Protein AF-D6PDX6-F1 (afdb_monomer)

Mean predicted aligned error: 4.6 Å

Radius of gyration: 15.41 Å; Cα contacts (8 Å, |Δi|>4): 19; chains: 1; bounding box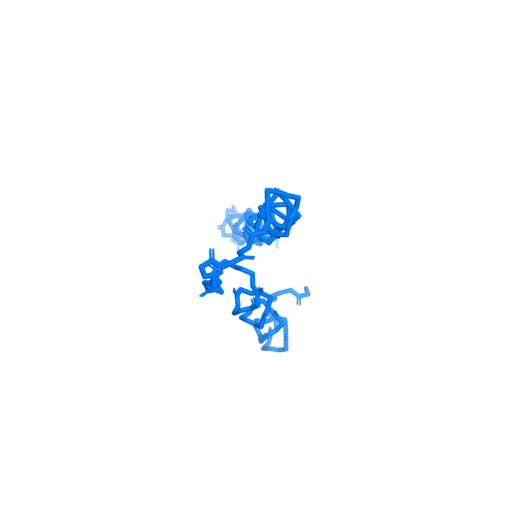: 25×14×50 Å

Sequence (62 aa):
MFVTDAGMLTLKYLRSITIESVAGFNISDQELRAREGMRFLVGIIEQRIKEGKNERARKPNK

Solvent-accessible surface area (backbone atoms only — not comparable to full-atom values): 3705 Å² total; per-residue (Å²): 117,69,85,44,71,69,28,44,52,51,52,53,51,54,37,53,75,36,70,71,43,79,82,64,94,88,64,52,75,68,58,51,53,53,47,49,53,51,31,51,52,52,50,52,52,54,48,53,53,50,50,57,50,51,55,49,67,74,55,84,81,129

Foldseek 3Di:
DCVDPVNVVVLVVLCVVAVVDDDDPPDDPVNVVVSVVSVVVSVVVVVVVVVVVVVCVVCVDD

Structure (mmCIF, N/CA/C/O backbone):
data_AF-D6PDX6-F1
#
_entry.id   AF-D6PDX6-F1
#
loop_
_atom_site.group_PDB
_atom_site.id
_atom_site.type_symbol
_atom_site.label_atom_id
_atom_site.label_alt_id
_atom_site.label_comp_id
_atom_site.label_asym_id
_atom_site.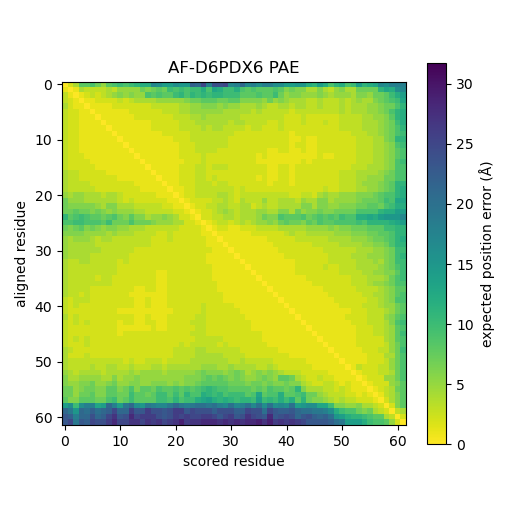label_entity_id
_atom_site.label_seq_id
_atom_site.pdbx_PDB_ins_code
_atom_site.Cartn_x
_atom_site.Cartn_y
_atom_site.Cartn_z
_atom_site.occupancy
_atom_site.B_iso_or_equiv
_atom_site.auth_seq_id
_atom_site.auth_comp_id
_atom_site.auth_asym_id
_atom_site.auth_atom_id
_atom_site.pdbx_PDB_model_num
ATOM 1 N N . MET A 1 1 ? -12.819 2.228 9.695 1.00 66.56 1 MET A N 1
ATOM 2 C CA . MET A 1 1 ? -13.003 1.726 8.318 1.00 66.56 1 MET A CA 1
ATOM 3 C C . MET A 1 1 ? -11.994 0.642 7.902 1.00 66.56 1 MET A C 1
ATOM 5 O O . MET A 1 1 ? -12.381 -0.200 7.120 1.00 66.56 1 MET A O 1
ATOM 9 N N . PHE A 1 2 ? -10.783 0.539 8.474 1.00 83.12 2 PHE A N 1
ATOM 10 C CA . PHE A 1 2 ? -9.855 -0.603 8.242 1.00 83.12 2 PHE A CA 1
ATOM 11 C C . PHE A 1 2 ? -9.769 -1.620 9.401 1.00 83.12 2 PHE A C 1
ATOM 13 O O . PHE A 1 2 ? -8.814 -2.379 9.517 1.00 83.12 2 PHE A O 1
ATOM 20 N N . VAL A 1 3 ? -10.748 -1.591 10.306 1.00 81.62 3 VAL A N 1
ATOM 21 C CA . VAL A 1 3 ? -10.844 -2.503 11.465 1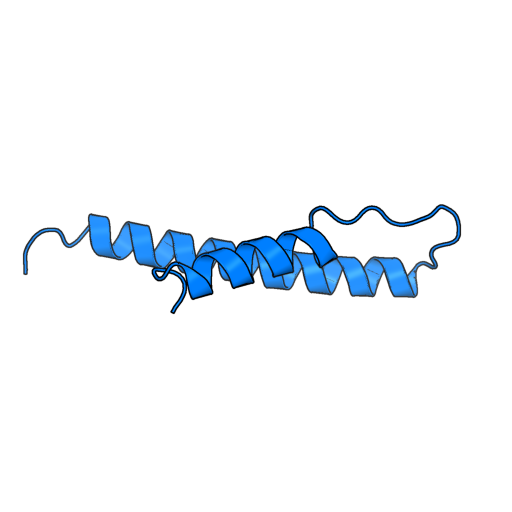.00 81.62 3 VAL A CA 1
ATOM 22 C C . VAL A 1 3 ? -11.913 -3.579 11.276 1.00 81.62 3 VAL A C 1
ATOM 24 O O . VAL A 1 3 ? -12.068 -4.438 12.129 1.00 81.62 3 VAL A O 1
ATOM 27 N N . THR A 1 4 ? -12.666 -3.499 10.181 1.00 92.44 4 THR A N 1
ATOM 28 C CA . THR A 1 4 ? -13.665 -4.487 9.778 1.00 92.44 4 THR A CA 1
ATOM 29 C C . THR A 1 4 ? -13.038 -5.466 8.791 1.00 92.44 4 THR A C 1
ATOM 31 O O . THR A 1 4 ? -12.056 -5.123 8.125 1.00 92.44 4 THR A O 1
ATOM 34 N N . ASP A 1 5 ? -13.633 -6.647 8.635 1.00 92.69 5 ASP A N 1
ATOM 35 C CA . ASP A 1 5 ? -13.141 -7.667 7.698 1.00 92.69 5 ASP A CA 1
ATOM 36 C C . ASP A 1 5 ? -13.083 -7.149 6.259 1.00 92.69 5 ASP A C 1
ATOM 38 O O . ASP A 1 5 ? -12.067 -7.301 5.583 1.00 92.69 5 ASP A O 1
ATOM 42 N N . ALA A 1 6 ? -14.124 -6.432 5.824 1.00 94.44 6 ALA A N 1
ATOM 43 C CA . ALA A 1 6 ? -14.148 -5.775 4.519 1.00 94.44 6 ALA A CA 1
ATOM 44 C C . ALA A 1 6 ? -12.994 -4.771 4.358 1.00 94.44 6 ALA A C 1
ATOM 46 O O . ALA A 1 6 ? -12.317 -4.765 3.336 1.00 94.44 6 ALA A O 1
ATOM 47 N N . GLY A 1 7 ? -12.710 -3.965 5.387 1.00 93.31 7 GLY A N 1
ATOM 48 C CA . GLY A 1 7 ? -11.590 -3.025 5.359 1.00 93.31 7 GLY A CA 1
ATOM 49 C C . GLY A 1 7 ? -10.232 -3.725 5.263 1.00 93.31 7 GLY A C 1
ATOM 50 O O . GLY A 1 7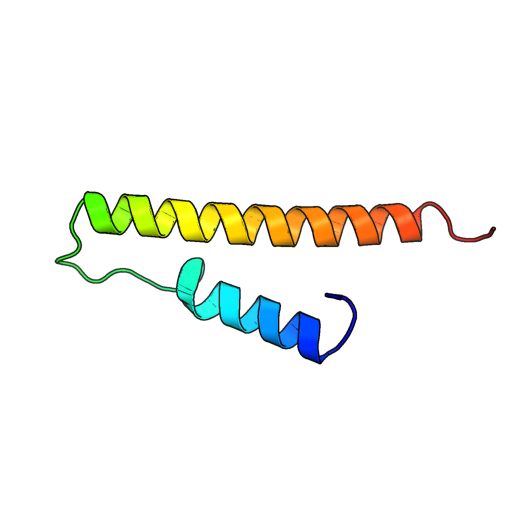 ? -9.355 -3.276 4.526 1.00 93.31 7 GLY A O 1
ATOM 51 N N . MET A 1 8 ? -10.059 -4.848 5.965 1.00 92.50 8 MET A N 1
ATOM 52 C CA . MET A 1 8 ? -8.839 -5.651 5.866 1.00 92.50 8 MET A CA 1
ATOM 53 C C . MET A 1 8 ? -8.689 -6.314 4.495 1.00 92.50 8 MET A C 1
ATOM 55 O O . MET A 1 8 ? -7.578 -6.360 3.969 1.00 92.50 8 MET A O 1
ATOM 59 N N . LEU A 1 9 ? -9.782 -6.794 3.898 1.00 96.31 9 LEU A N 1
ATOM 60 C CA . LEU A 1 9 ? -9.778 -7.336 2.537 1.00 96.31 9 LEU A CA 1
ATOM 61 C C . LEU A 1 9 ? -9.409 -6.264 1.509 1.00 96.31 9 LEU A C 1
ATOM 63 O O . LEU A 1 9 ? -8.569 -6.522 0.650 1.00 96.31 9 LEU A O 1
ATOM 67 N N . THR A 1 10 ? -9.940 -5.047 1.647 1.00 95.75 10 THR A N 1
ATOM 68 C CA . THR A 1 10 ? -9.547 -3.911 0.803 1.00 95.75 10 THR A CA 1
ATOM 69 C C . THR A 1 10 ? -8.055 -3.619 0.924 1.00 95.75 10 THR A C 1
ATOM 71 O O . THR A 1 10 ? -7.384 -3.464 -0.092 1.00 95.75 10 THR A O 1
ATOM 74 N N . LEU A 1 11 ? -7.502 -3.588 2.142 1.00 96.25 11 LEU A N 1
ATOM 75 C CA . LEU A 1 11 ? -6.066 -3.359 2.327 1.00 96.25 11 LEU A CA 1
ATOM 76 C C . LEU A 1 11 ? -5.221 -4.474 1.693 1.00 96.25 11 LEU A C 1
ATOM 78 O O . LEU A 1 11 ? -4.248 -4.179 1.004 1.00 96.25 11 LEU A O 1
ATOM 82 N N . LYS A 1 12 ? -5.608 -5.743 1.874 1.00 96.19 12 LYS A N 1
ATOM 83 C CA . LYS A 1 12 ? -4.938 -6.885 1.226 1.00 96.19 12 LYS A CA 1
ATOM 84 C C . LYS A 1 12 ? -4.954 -6.760 -0.297 1.00 96.19 12 LYS A C 1
ATOM 86 O O . LYS A 1 12 ? -3.929 -6.979 -0.932 1.00 96.19 12 LYS A O 1
ATOM 91 N N . TYR A 1 13 ? -6.087 -6.367 -0.872 1.00 97.06 13 TYR A N 1
ATOM 92 C CA . TYR A 1 13 ? -6.207 -6.157 -2.312 1.00 97.06 13 TYR A CA 1
ATOM 93 C C . TYR A 1 13 ? -5.333 -4.996 -2.807 1.00 97.06 13 TYR A C 1
ATOM 95 O O . TYR A 1 13 ? -4.636 -5.129 -3.806 1.00 97.06 13 TYR A O 1
ATOM 103 N N . LEU A 1 14 ? -5.299 -3.872 -2.084 1.00 97.31 14 LEU A N 1
ATOM 104 C CA . LEU A 1 14 ? -4.420 -2.754 -2.437 1.00 97.31 14 LEU A CA 1
ATOM 105 C C . LEU A 1 14 ? -2.946 -3.168 -2.426 1.00 97.31 14 LEU A C 1
ATOM 107 O O . LEU A 1 14 ? -2.205 -2.781 -3.328 1.00 97.31 14 LEU A O 1
ATOM 111 N N . ARG A 1 15 ? -2.518 -3.977 -1.450 1.00 97.25 15 ARG A N 1
ATOM 112 C CA . ARG A 1 15 ? -1.149 -4.508 -1.397 1.00 97.25 15 ARG A CA 1
ATOM 113 C C . ARG A 1 15 ? -0.831 -5.404 -2.590 1.00 97.25 15 ARG A C 1
ATOM 115 O O . ARG A 1 15 ? 0.231 -5.227 -3.190 1.00 97.25 15 ARG A O 1
ATOM 122 N N . SER A 1 16 ? -1.746 -6.304 -2.957 1.00 97.81 16 SER A N 1
ATOM 123 C CA . SER A 1 16 ? -1.512 -7.275 -4.031 1.00 97.81 16 SER A CA 1
ATOM 124 C C . SER A 1 16 ? -1.305 -6.611 -5.395 1.00 97.81 16 SER A C 1
ATOM 126 O O . SER A 1 16 ? -0.462 -7.052 -6.172 1.00 97.81 16 SER A O 1
ATOM 128 N N . ILE A 1 17 ? -2.010 -5.508 -5.671 1.00 96.25 17 ILE A N 1
ATOM 129 C CA . ILE A 1 17 ? -1.883 -4.775 -6.941 1.00 96.25 17 ILE A CA 1
ATOM 130 C C . ILE A 1 17 ? -0.776 -3.704 -6.936 1.00 96.25 17 ILE A C 1
ATOM 132 O O . ILE A 1 17 ? -0.495 -3.126 -7.984 1.00 96.25 17 ILE A O 1
ATOM 136 N N . THR A 1 18 ? -0.135 -3.427 -5.790 1.00 96.75 18 THR A N 1
ATOM 137 C CA . THR A 1 18 ? 0.888 -2.366 -5.658 1.00 96.75 18 THR A CA 1
ATOM 138 C C . THR A 1 18 ? 2.231 -2.870 -5.117 1.00 96.75 18 THR A C 1
ATOM 140 O O . THR A 1 18 ? 3.184 -3.037 -5.879 1.00 96.75 18 THR A O 1
ATOM 143 N N . ILE A 1 19 ? 2.334 -3.077 -3.802 1.00 96.06 19 ILE A N 1
ATOM 144 C CA . ILE A 1 19 ? 3.565 -3.416 -3.076 1.00 96.06 19 ILE A CA 1
ATOM 145 C C . ILE A 1 19 ? 4.060 -4.801 -3.487 1.00 96.06 19 ILE A C 1
ATOM 147 O O . ILE A 1 19 ? 5.245 -4.979 -3.749 1.00 96.06 19 ILE A O 1
ATOM 151 N N . GLU A 1 20 ? 3.148 -5.764 -3.575 1.00 96.19 20 GLU A N 1
ATOM 152 C CA . GLU A 1 20 ? 3.468 -7.169 -3.850 1.00 96.19 20 GLU A CA 1
ATOM 153 C C . GLU A 1 20 ? 3.492 -7.471 -5.359 1.00 96.19 20 GLU A C 1
ATOM 155 O O . GLU A 1 20 ? 3.931 -8.540 -5.780 1.00 96.19 20 GLU A O 1
ATOM 160 N N . SER A 1 21 ? 3.062 -6.514 -6.188 1.00 93.75 21 SER A N 1
ATOM 161 C CA . SER A 1 21 ? 3.102 -6.628 -7.643 1.00 93.75 21 SER A CA 1
ATOM 162 C C . SER A 1 21 ? 4.517 -6.377 -8.174 1.00 93.75 21 SER A C 1
ATOM 164 O O . SER A 1 21 ? 5.133 -5.334 -7.918 1.00 93.75 21 SER A O 1
ATOM 166 N N . VAL A 1 22 ? 5.015 -7.335 -8.957 1.00 92.25 22 VAL A N 1
ATOM 167 C CA . VAL A 1 22 ? 6.306 -7.270 -9.652 1.00 92.25 22 VAL A CA 1
ATOM 168 C C . VAL A 1 22 ? 6.105 -6.696 -11.055 1.00 92.25 22 VAL A C 1
ATOM 170 O O . VAL A 1 22 ? 5.170 -7.070 -11.764 1.00 92.25 22 VAL A O 1
ATOM 173 N N . ALA A 1 23 ? 6.978 -5.774 -11.459 1.00 91.75 23 ALA A N 1
ATOM 174 C CA . ALA A 1 23 ? 6.980 -5.237 -12.815 1.00 91.75 23 ALA A CA 1
ATOM 175 C C . ALA A 1 23 ? 7.659 -6.207 -13.795 1.00 91.75 23 ALA A C 1
ATOM 177 O O . ALA A 1 23 ? 8.639 -6.867 -13.451 1.00 91.75 23 ALA A O 1
ATOM 178 N N . GLY A 1 24 ? 7.145 -6.275 -15.024 1.00 91.56 24 GLY A N 1
ATOM 179 C CA . GLY A 1 24 ? 7.789 -7.012 -16.110 1.00 91.56 24 GLY A CA 1
ATOM 180 C C . GLY A 1 24 ? 9.047 -6.308 -16.624 1.00 91.56 24 GLY A C 1
ATOM 181 O O . GLY A 1 24 ? 9.258 -5.126 -16.367 1.00 91.56 24 GLY A O 1
ATOM 182 N N . PHE A 1 25 ? 9.857 -7.036 -17.394 1.00 90.44 25 PHE A N 1
ATOM 183 C CA . PHE A 1 25 ? 11.147 -6.561 -17.911 1.00 90.44 25 PHE A CA 1
ATOM 184 C C . PHE A 1 25 ? 11.052 -5.276 -18.757 1.00 90.44 25 PHE A C 1
ATOM 186 O O . PHE A 1 25 ? 11.920 -4.420 -18.664 1.00 90.44 25 PHE A O 1
ATOM 193 N N . ASN A 1 26 ? 9.980 -5.108 -19.538 1.00 94.75 26 ASN A N 1
ATOM 194 C CA . ASN A 1 26 ? 9.808 -3.982 -20.468 1.00 94.75 26 ASN A CA 1
ATOM 195 C C . ASN A 1 26 ? 9.087 -2.765 -19.856 1.00 94.75 26 ASN A C 1
ATOM 197 O O . ASN A 1 26 ? 8.385 -2.052 -20.570 1.00 94.75 26 ASN A O 1
ATOM 201 N N . ILE A 1 27 ? 9.185 -2.548 -18.543 1.00 95.50 27 ILE A N 1
ATOM 202 C CA . ILE A 1 27 ? 8.540 -1.397 -17.901 1.00 95.50 27 ILE A CA 1
ATOM 203 C C . ILE A 1 27 ? 9.332 -0.107 -18.153 1.00 95.50 27 ILE A C 1
ATOM 205 O O . ILE A 1 27 ? 10.557 -0.089 -18.052 1.00 95.50 27 ILE A O 1
ATOM 209 N N . SER A 1 28 ? 8.637 0.986 -18.460 1.00 97.56 28 SER A N 1
ATOM 210 C CA . SER A 1 28 ? 9.262 2.302 -18.616 1.00 97.56 28 SER A CA 1
ATOM 211 C C . SER A 1 28 ? 9.533 2.991 -17.273 1.00 97.56 28 SER A C 1
ATOM 213 O O . SER A 1 28 ? 8.861 2.751 -16.265 1.00 97.56 28 SER A O 1
ATOM 215 N N . ASP A 1 29 ? 10.454 3.955 -17.274 1.00 96.88 29 ASP A N 1
ATOM 216 C CA . ASP A 1 29 ? 10.752 4.793 -16.104 1.00 96.88 29 ASP A CA 1
ATOM 217 C C . ASP A 1 29 ? 9.534 5.583 -15.602 1.00 96.88 29 ASP A C 1
ATOM 219 O O . ASP A 1 29 ? 9.398 5.869 -14.408 1.00 96.88 29 ASP A O 1
ATOM 223 N N . GLN A 1 30 ? 8.635 5.983 -16.505 1.00 97.88 30 GLN A N 1
ATOM 224 C CA . GLN A 1 30 ? 7.405 6.680 -16.129 1.00 97.88 30 GLN A CA 1
ATOM 225 C C . GLN A 1 30 ? 6.452 5.746 -15.378 1.00 97.88 30 GLN A C 1
ATOM 227 O O . GLN A 1 30 ? 5.912 6.126 -14.337 1.00 97.88 30 GLN A O 1
ATOM 232 N N . GLU A 1 31 ? 6.282 4.518 -15.864 1.00 95.69 31 GLU A N 1
ATOM 233 C CA . GLU A 1 31 ? 5.443 3.510 -15.214 1.00 95.69 31 GLU A CA 1
ATOM 234 C C . GLU A 1 31 ? 6.025 3.062 -13.869 1.00 95.69 31 GLU A C 1
ATOM 236 O O . GLU A 1 31 ? 5.270 2.871 -12.914 1.00 95.69 31 GLU A O 1
ATOM 241 N N . LEU A 1 32 ? 7.353 2.949 -13.756 1.00 95.81 32 LEU A N 1
ATOM 242 C CA . LEU A 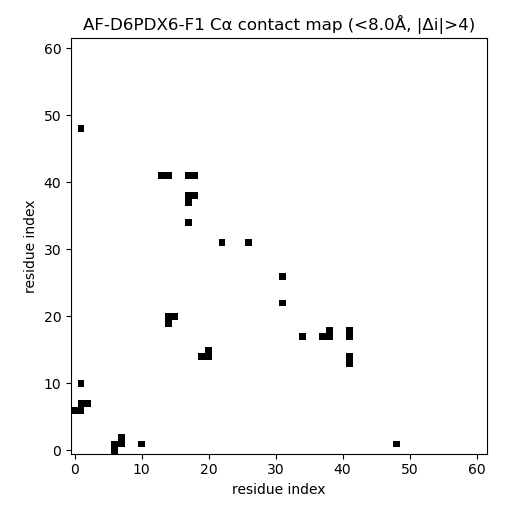1 32 ? 8.028 2.669 -12.487 1.00 95.81 32 LEU A CA 1
ATOM 243 C C . LEU A 1 32 ? 7.758 3.760 -11.448 1.00 95.81 32 LEU A C 1
ATOM 245 O O . LEU A 1 32 ? 7.374 3.453 -10.320 1.00 95.81 32 LEU A O 1
ATOM 249 N N . ARG A 1 33 ? 7.884 5.038 -11.826 1.00 96.25 33 ARG A N 1
ATOM 250 C CA . ARG A 1 33 ? 7.600 6.162 -10.918 1.00 96.25 33 ARG A CA 1
ATOM 251 C C . 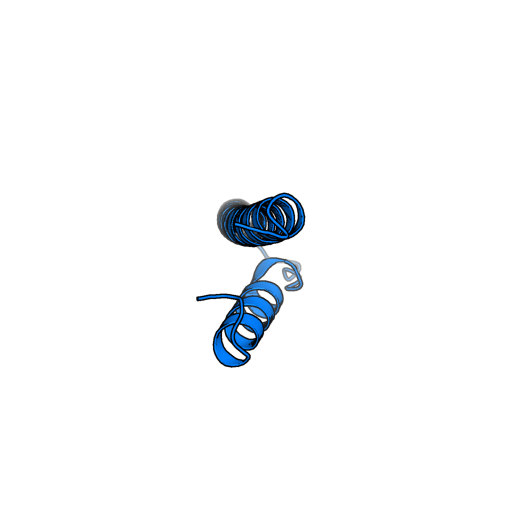ARG A 1 33 ? 6.131 6.223 -10.506 1.00 96.25 33 ARG A C 1
ATOM 253 O O . ARG A 1 33 ? 5.837 6.454 -9.335 1.00 96.25 33 ARG A O 1
ATOM 260 N N . ALA A 1 34 ? 5.211 5.971 -11.436 1.00 96.12 34 ALA A N 1
ATOM 261 C CA . ALA A 1 34 ? 3.787 5.886 -11.118 1.00 96.12 34 ALA A CA 1
ATOM 262 C C . ALA A 1 34 ? 3.501 4.747 -10.122 1.00 96.12 34 ALA A C 1
ATOM 264 O O . ALA A 1 34 ? 2.762 4.936 -9.154 1.00 96.12 34 ALA A O 1
ATOM 265 N N . ARG A 1 35 ? 4.133 3.580 -10.314 1.00 96.00 35 ARG A N 1
ATOM 266 C CA . ARG A 1 35 ? 4.048 2.449 -9.379 1.00 96.00 35 ARG A CA 1
ATOM 267 C C . ARG A 1 35 ? 4.582 2.783 -7.999 1.00 96.00 35 ARG A C 1
ATOM 269 O O . ARG A 1 35 ? 3.934 2.441 -7.012 1.00 96.00 35 ARG A O 1
ATOM 276 N N . GLU A 1 36 ? 5.710 3.474 -7.923 1.00 96.69 36 GLU A N 1
ATOM 277 C CA . GLU A 1 36 ? 6.264 3.889 -6.639 1.00 96.69 36 GLU A CA 1
ATOM 278 C C . GLU A 1 36 ? 5.335 4.873 -5.915 1.00 96.69 36 GLU A C 1
ATOM 280 O O . GLU A 1 36 ? 5.093 4.729 -4.719 1.00 96.69 36 GLU A O 1
ATOM 285 N N . GLY A 1 37 ? 4.689 5.788 -6.646 1.00 97.69 37 GLY A N 1
ATOM 286 C CA . GLY A 1 37 ? 3.642 6.649 -6.087 1.00 97.69 37 GLY A CA 1
ATOM 287 C C . GLY A 1 37 ? 2.475 5.858 -5.481 1.00 97.69 37 GLY A C 1
ATOM 288 O O . GLY A 1 37 ? 2.022 6.162 -4.377 1.00 97.69 37 GLY A O 1
ATOM 289 N N . MET A 1 38 ? 2.020 4.799 -6.156 1.00 97.81 38 MET A N 1
ATOM 290 C CA . MET A 1 38 ? 0.969 3.922 -5.624 1.00 97.81 38 MET A CA 1
ATOM 291 C C . MET A 1 38 ? 1.419 3.178 -4.359 1.00 97.81 38 MET A C 1
ATOM 293 O O . MET A 1 38 ? 0.671 3.123 -3.382 1.00 97.81 38 MET A O 1
ATOM 297 N N . ARG A 1 39 ? 2.646 2.643 -4.342 1.00 97.75 39 ARG A N 1
ATOM 298 C CA . ARG A 1 39 ? 3.221 1.963 -3.168 1.00 97.75 39 ARG A CA 1
ATOM 299 C C . ARG A 1 39 ? 3.345 2.902 -1.974 1.00 97.75 39 ARG A C 1
ATOM 301 O O . ARG A 1 39 ? 2.967 2.527 -0.865 1.00 97.75 39 ARG A O 1
ATOM 308 N N . PHE A 1 40 ? 3.792 4.133 -2.209 1.00 98.19 40 PHE A N 1
ATOM 309 C CA . PHE A 1 40 ? 3.892 5.166 -1.184 1.00 98.19 40 PHE A CA 1
ATOM 310 C C . PHE A 1 40 ? 2.534 5.467 -0.533 1.00 98.19 40 PHE A C 1
ATOM 312 O O . PHE A 1 40 ? 2.428 5.498 0.694 1.00 98.19 40 PHE A O 1
ATOM 319 N N . LEU A 1 41 ? 1.471 5.614 -1.332 1.00 98.00 41 LEU A N 1
ATOM 320 C CA . LEU A 1 41 ? 0.119 5.847 -0.813 1.00 98.00 41 LEU A CA 1
ATOM 321 C C . LEU A 1 41 ? -0.378 4.683 0.054 1.00 98.00 41 LEU A C 1
ATOM 323 O O . LEU A 1 41 ? -0.926 4.916 1.134 1.00 98.00 41 LEU A O 1
ATOM 327 N N . VAL A 1 42 ? -0.160 3.437 -0.377 1.00 97.69 42 VAL A N 1
ATOM 328 C CA . VAL A 1 42 ? -0.526 2.256 0.424 1.00 97.69 42 VAL A CA 1
ATOM 329 C C . VAL A 1 42 ? 0.283 2.209 1.724 1.00 97.69 42 VAL A C 1
ATOM 331 O O . VAL A 1 42 ? -0.295 1.963 2.781 1.00 97.69 42 VAL A O 1
ATOM 334 N N . GLY A 1 43 ? 1.574 2.551 1.684 1.00 97.19 43 GLY A N 1
ATOM 335 C CA . GLY A 1 43 ? 2.411 2.677 2.880 1.00 97.19 43 GLY A CA 1
ATOM 336 C C . GLY A 1 43 ? 1.882 3.708 3.885 1.00 97.19 43 GLY A C 1
ATOM 337 O O . GLY A 1 43 ? 1.803 3.419 5.080 1.00 97.19 43 GLY A O 1
ATOM 338 N N . ILE A 1 44 ? 1.430 4.879 3.416 1.00 97.56 44 ILE A N 1
ATOM 339 C CA . ILE A 1 44 ? 0.784 5.884 4.280 1.00 97.56 44 ILE A CA 1
ATOM 340 C C . ILE A 1 44 ? -0.483 5.312 4.921 1.00 97.56 44 ILE A C 1
ATOM 342 O O . ILE A 1 44 ? -0.702 5.493 6.120 1.00 97.56 44 ILE A O 1
ATOM 346 N N . ILE A 1 45 ? -1.325 4.620 4.149 1.00 95.44 45 ILE A N 1
ATOM 347 C CA . ILE A 1 45 ? -2.555 4.007 4.668 1.00 95.44 45 ILE A CA 1
ATOM 348 C C . ILE A 1 45 ? -2.216 3.013 5.786 1.00 95.44 45 ILE A C 1
ATOM 350 O O . ILE A 1 45 ? -2.799 3.088 6.871 1.00 95.44 45 ILE A O 1
ATOM 354 N N . GLU A 1 46 ? -1.244 2.125 5.568 1.00 95.31 46 GLU A N 1
ATOM 355 C CA . GLU A 1 46 ? -0.792 1.166 6.582 1.00 95.31 46 GLU A CA 1
ATOM 356 C C . GLU A 1 46 ? -0.264 1.858 7.841 1.00 95.31 46 GLU A C 1
ATOM 358 O O . GLU A 1 46 ? -0.625 1.474 8.961 1.00 95.31 46 GLU A O 1
ATOM 363 N N . GLN A 1 47 ? 0.533 2.916 7.671 1.00 95.88 47 GLN A N 1
ATOM 364 C CA . GLN A 1 47 ? 1.052 3.703 8.783 1.00 95.88 47 GLN A CA 1
ATOM 365 C C . GLN A 1 47 ? -0.080 4.331 9.605 1.00 95.88 47 GLN A C 1
ATOM 367 O O . GLN A 1 47 ? -0.100 4.182 10.827 1.00 95.88 47 GLN A O 1
ATOM 372 N N . ARG A 1 48 ? -1.066 4.963 8.959 1.00 94.31 48 ARG A N 1
ATOM 373 C CA . ARG A 1 48 ? -2.214 5.584 9.645 1.00 94.31 48 ARG A CA 1
ATOM 374 C C . ARG A 1 48 ? -3.050 4.570 10.417 1.00 94.31 48 ARG A C 1
ATOM 376 O O . ARG A 1 48 ? -3.494 4.843 11.532 1.00 94.31 48 ARG A O 1
ATOM 383 N N . ILE A 1 49 ? -3.248 3.378 9.856 1.00 93.38 49 ILE A N 1
ATOM 384 C CA . ILE A 1 49 ? -3.954 2.290 10.543 1.00 93.38 49 ILE A CA 1
ATOM 385 C C . ILE A 1 49 ? -3.179 1.862 11.793 1.00 93.38 49 ILE A C 1
ATOM 387 O O . ILE A 1 49 ? -3.780 1.666 12.852 1.00 93.38 49 ILE A O 1
ATOM 391 N N . LYS A 1 50 ? -1.852 1.725 11.686 1.00 92.62 50 LYS A N 1
ATOM 392 C CA . LYS A 1 50 ? -0.979 1.367 12.811 1.00 92.62 50 LYS A CA 1
ATOM 393 C C . LYS A 1 50 ? -1.000 2.436 13.905 1.00 92.62 50 LYS A C 1
ATOM 395 O O . LYS A 1 50 ? -1.162 2.090 15.073 1.00 92.62 50 LYS A O 1
ATOM 400 N N . GLU A 1 51 ? -0.892 3.710 13.536 1.00 92.62 51 GLU A N 1
ATOM 401 C CA . GLU A 1 51 ? -1.011 4.849 14.455 1.00 92.62 51 GLU A CA 1
ATOM 402 C C . GLU A 1 51 ? -2.341 4.799 15.216 1.00 92.62 51 GLU A C 1
ATOM 404 O O . GLU A 1 51 ? -2.341 4.760 16.446 1.00 92.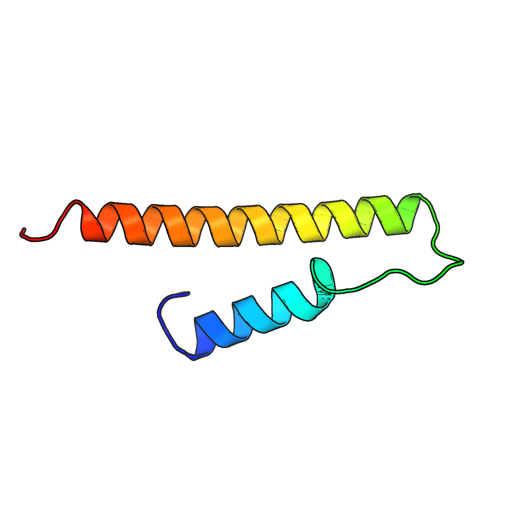62 51 GLU A O 1
ATOM 409 N N . GLY A 1 52 ? -3.466 4.658 14.508 1.00 90.56 52 GLY A N 1
ATOM 410 C CA . GLY A 1 52 ? -4.785 4.568 15.139 1.00 90.56 52 GLY A CA 1
ATOM 411 C C . GLY A 1 52 ? -4.954 3.354 16.065 1.00 90.56 52 GLY A C 1
ATOM 412 O O . GLY A 1 52 ? -5.622 3.453 17.096 1.00 90.56 52 GLY A O 1
ATOM 413 N N . LYS A 1 53 ? -4.338 2.204 15.750 1.00 87.44 53 LYS A N 1
ATOM 414 C CA . LYS A 1 53 ? -4.308 1.035 16.653 1.00 87.44 53 LYS A CA 1
ATOM 415 C C . LYS A 1 53 ? -3.504 1.329 17.923 1.00 87.44 53 LYS A C 1
ATOM 417 O O . LYS A 1 53 ? -3.978 1.037 19.020 1.00 87.44 53 LYS A O 1
ATOM 422 N N . ASN A 1 54 ? -2.329 1.938 17.780 1.00 87.12 54 ASN A N 1
ATOM 423 C CA . ASN A 1 54 ? -1.463 2.293 18.905 1.00 87.12 54 ASN A CA 1
ATOM 424 C C . ASN A 1 54 ? -2.112 3.340 19.819 1.00 87.12 54 ASN A C 1
ATOM 426 O O . ASN A 1 54 ? -2.024 3.229 21.039 1.00 87.12 54 ASN A O 1
ATOM 430 N N . GLU A 1 55 ? -2.793 4.338 19.255 1.00 88.00 55 GLU A N 1
ATOM 431 C CA . GLU A 1 55 ? -3.535 5.340 20.025 1.00 88.00 55 GLU A CA 1
ATOM 432 C C . GLU A 1 55 ? -4.663 4.722 20.856 1.00 88.00 55 GLU A C 1
ATOM 434 O O . GLU A 1 55 ? -4.832 5.089 22.019 1.00 88.00 55 GLU A O 1
ATOM 439 N N . ARG A 1 56 ? -5.408 3.761 20.293 1.00 81.62 56 ARG A N 1
ATOM 440 C CA . ARG A 1 56 ? -6.440 3.013 21.033 1.00 81.62 56 ARG A CA 1
ATOM 441 C C . ARG A 1 56 ? -5.831 2.171 22.148 1.00 81.62 56 ARG A C 1
ATOM 443 O O . ARG A 1 56 ? -6.328 2.213 23.265 1.00 81.62 56 ARG A O 1
ATOM 450 N N . ALA A 1 57 ? -4.729 1.472 21.874 1.00 81.38 57 ALA A N 1
ATOM 451 C CA . ALA A 1 57 ? -4.023 0.681 22.883 1.00 81.38 57 ALA A CA 1
ATOM 452 C C . ALA A 1 57 ? -3.496 1.542 24.048 1.00 81.38 57 ALA A C 1
ATOM 454 O O . ALA A 1 57 ? -3.482 1.095 25.189 1.00 81.38 57 ALA A O 1
AT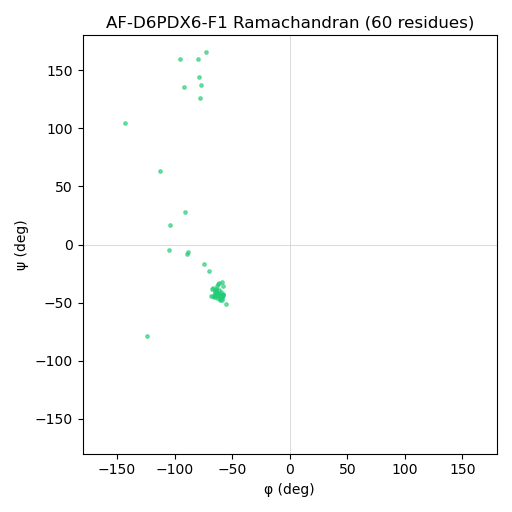OM 455 N N . ARG A 1 58 ? -3.104 2.795 23.775 1.00 81.19 58 ARG A N 1
ATOM 456 C CA . ARG A 1 58 ? -2.676 3.774 24.792 1.00 81.19 58 ARG A CA 1
ATOM 457 C C . ARG A 1 58 ? -3.823 4.369 25.614 1.00 81.19 58 ARG A C 1
ATOM 459 O O . ARG A 1 58 ? -3.554 4.940 26.665 1.00 81.19 58 ARG A O 1
ATOM 466 N N . LYS A 1 59 ? -5.079 4.253 25.170 1.00 75.88 59 LYS A N 1
ATOM 467 C CA . LYS A 1 59 ? -6.276 4.717 2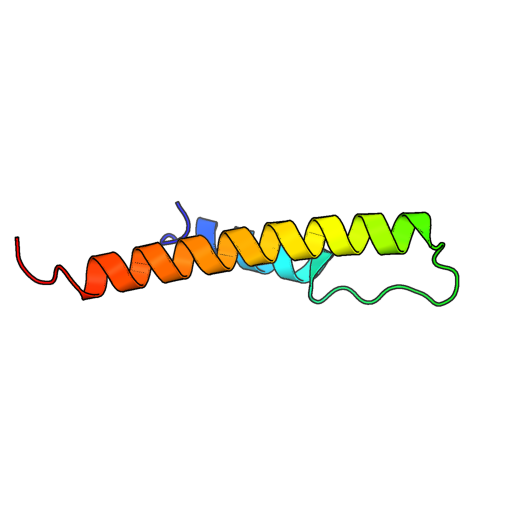5.895 1.00 75.88 59 LYS A CA 1
ATOM 468 C C . LYS A 1 59 ? -7.142 3.523 26.334 1.00 75.88 59 LYS A C 1
ATOM 470 O O . LYS A 1 59 ? -8.271 3.412 25.864 1.00 75.88 59 LYS A O 1
ATOM 475 N N . PRO A 1 60 ? -6.644 2.621 27.202 1.00 62.62 60 PRO A N 1
ATOM 476 C CA . PRO A 1 60 ? -7.377 1.405 27.547 1.00 62.62 60 PRO A CA 1
ATOM 477 C C . PRO A 1 60 ? -8.626 1.661 28.403 1.00 62.62 60 PRO A C 1
ATOM 479 O O . PRO A 1 60 ? -9.527 0.839 28.368 1.00 62.62 60 PRO A O 1
ATOM 482 N N . ASN A 1 61 ? -8.707 2.786 29.125 1.00 58.69 61 ASN A N 1
ATOM 483 C CA . ASN A 1 61 ? -9.847 3.144 29.972 1.00 58.69 61 ASN A CA 1
ATOM 484 C C . ASN A 1 61 ? -10.103 4.655 29.919 1.00 58.69 61 ASN A C 1
ATOM 486 O O . ASN A 1 61 ? -9.377 5.438 30.537 1.00 58.69 61 ASN A O 1
ATOM 490 N N . LYS A 1 62 ? -11.145 5.057 29.199 1.00 51.78 62 LYS A N 1
ATOM 491 C CA . LYS A 1 62 ? -11.877 6.297 29.445 1.00 51.78 62 LYS A CA 1
ATOM 492 C C . LYS A 1 62 ? -13.360 5.990 29.358 1.00 51.78 62 LYS A C 1
ATOM 494 O O . LYS A 1 62 ? -13.707 5.185 28.466 1.00 51.78 62 LYS A O 1
#

Secondary structure (DSSP, 8-state):
--SSHHHHHHHHHHHHHTTSPPPPTT--HHHHHHHHHHHHHHHHHHHHHHHHHHHHHH----

Organism: NCBI:txid743074

pLDDT: mean 91.33, std 9.71, range [51.78, 98.19]